Protein AF-Q44078-F1 (afdb_monomer_lite)

Secondary structure (DSSP, 8-state):
--SEEEE--TTS-PPEEEEGGG---SS-----TT------------

Structure (mmCIF, N/CA/C/O backbone):
data_AF-Q44078-F1
#
_entry.id   AF-Q44078-F1
#
loop_
_atom_site.group_PDB
_atom_site.id
_atom_site.type_symbol
_atom_site.label_atom_id
_atom_site.label_alt_id
_atom_site.label_comp_id
_atom_site.label_asym_id
_atom_site.label_entity_id
_atom_site.label_seq_id
_atom_site.pdbx_PDB_ins_code
_atom_site.Cartn_x
_atom_site.Cartn_y
_atom_site.Cartn_z
_atom_site.occupancy
_atom_site.B_iso_or_equiv
_atom_site.auth_seq_id
_atom_site.auth_comp_id
_atom_site.auth_asym_id
_atom_site.auth_atom_id
_atom_site.pdbx_PDB_model_num
ATOM 1 N N . GLU A 1 1 ? -9.281 5.981 -16.191 1.00 63.12 1 GLU A N 1
ATOM 2 C CA . GLU A 1 1 ? -9.476 5.094 -15.022 1.00 63.12 1 GLU A CA 1
ATOM 3 C C . GLU A 1 1 ? -10.263 5.822 -13.946 1.00 63.12 1 GLU A C 1
ATOM 5 O O . GLU A 1 1 ? -10.136 7.035 -13.850 1.00 63.12 1 GLU A O 1
ATOM 10 N N . LYS A 1 2 ? -11.107 5.129 -13.173 1.00 73.69 2 LYS A N 1
ATOM 11 C CA . LYS A 1 2 ? -12.031 5.786 -12.228 1.00 73.69 2 LYS A CA 1
ATOM 12 C C . LYS A 1 2 ? -11.367 6.289 -10.932 1.00 73.69 2 LYS A C 1
ATOM 14 O O . LYS A 1 2 ? -12.059 6.842 -10.088 1.0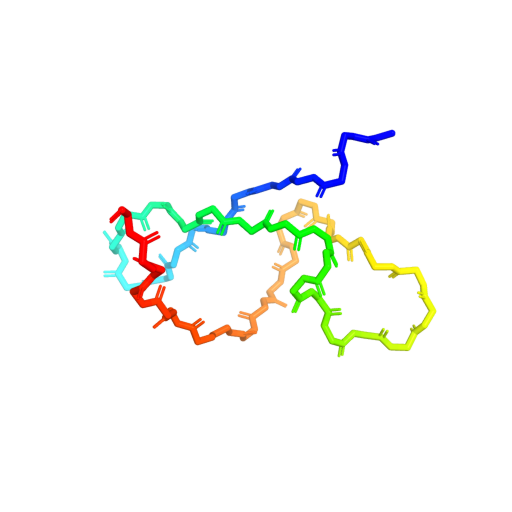0 73.69 2 LYS A O 1
ATOM 19 N N . GLY A 1 3 ? -10.054 6.111 -10.768 1.00 85.88 3 GLY A N 1
ATOM 20 C CA . GLY A 1 3 ? -9.327 6.569 -9.581 1.00 85.88 3 GLY A CA 1
ATOM 21 C C . GLY A 1 3 ? -9.706 5.818 -8.299 1.00 85.88 3 GLY A C 1
ATOM 22 O O . GLY A 1 3 ? -9.532 6.328 -7.201 1.00 85.88 3 GLY A O 1
ATOM 23 N N . PHE A 1 4 ? -10.251 4.614 -8.394 1.00 90.25 4 PHE A N 1
ATOM 24 C CA . PHE A 1 4 ? -10.513 3.788 -7.223 1.00 90.25 4 PHE A CA 1
ATOM 25 C C . PHE A 1 4 ? -10.271 2.323 -7.548 1.00 90.25 4 PHE A C 1
ATOM 27 O O . PHE A 1 4 ? -10.318 1.923 -8.713 1.00 90.25 4 PHE A O 1
ATOM 34 N N . GLY A 1 5 ? -10.049 1.538 -6.503 1.00 91.75 5 GLY A N 1
ATOM 35 C CA . GLY A 1 5 ? -9.844 0.104 -6.581 1.00 91.75 5 GLY A CA 1
ATOM 36 C C . GLY A 1 5 ? -10.148 -0.569 -5.251 1.00 91.75 5 GLY A C 1
ATOM 37 O O . GLY A 1 5 ? -10.702 0.037 -4.329 1.00 91.75 5 GLY A O 1
ATOM 38 N N . PHE A 1 6 ? -9.768 -1.834 -5.171 1.00 92.06 6 PHE A N 1
ATOM 39 C CA . PHE A 1 6 ? -9.896 -2.648 -3.975 1.00 92.06 6 PHE A CA 1
ATOM 40 C C . PHE A 1 6 ? -8.566 -3.340 -3.706 1.00 92.06 6 PHE A C 1
ATOM 42 O O . PHE A 1 6 ? -7.874 -3.750 -4.636 1.00 92.06 6 PHE A O 1
ATOM 49 N N . ILE A 1 7 ? -8.216 -3.442 -2.432 1.00 92.06 7 ILE A N 1
ATOM 50 C CA . ILE A 1 7 ? -7.066 -4.197 -1.950 1.00 92.06 7 ILE A CA 1
ATOM 51 C C . ILE A 1 7 ? -7.627 -5.418 -1.240 1.00 92.06 7 ILE A C 1
ATOM 53 O O . ILE A 1 7 ? -8.426 -5.264 -0.318 1.00 92.06 7 ILE A O 1
ATOM 57 N N . SER A 1 8 ? -7.203 -6.608 -1.650 1.00 93.50 8 SER A N 1
ATOM 58 C CA . SER A 1 8 ? -7.518 -7.850 -0.947 1.00 93.50 8 SER A CA 1
ATOM 59 C C . SER A 1 8 ? -6.421 -8.124 0.085 1.00 93.50 8 SER A C 1
ATOM 61 O O . SER A 1 8 ? -5.282 -8.408 -0.302 1.00 93.50 8 SER A O 1
ATOM 63 N N . PRO A 1 9 ? -6.709 -8.006 1.392 1.00 92.38 9 PRO A N 1
ATOM 64 C CA . PRO A 1 9 ? -5.705 -8.213 2.428 1.00 92.38 9 PRO A CA 1
ATOM 65 C C . PRO A 1 9 ? -5.268 -9.682 2.503 1.00 92.38 9 PRO A C 1
ATOM 67 O O . PRO A 1 9 ? -6.070 -10.602 2.346 1.00 92.38 9 PRO A O 1
ATOM 70 N N . THR A 1 10 ? -3.989 -9.932 2.791 1.00 91.19 10 THR A N 1
ATOM 71 C CA . THR A 1 10 ? -3.444 -11.301 2.866 1.00 91.19 10 THR A CA 1
ATOM 72 C C . THR A 1 10 ? -3.889 -12.079 4.105 1.00 91.19 10 THR A C 1
ATOM 74 O O . THR A 1 10 ? -3.688 -13.288 4.167 1.00 91.19 10 THR A O 1
ATOM 77 N N . ASP A 1 11 ? -4.467 -11.405 5.101 1.00 91.00 11 ASP A N 1
ATOM 78 C CA . ASP A 1 11 ? -5.021 -12.023 6.311 1.00 91.00 11 ASP A CA 1
ATOM 79 C C . ASP A 1 11 ? -6.412 -12.652 6.087 1.00 91.00 11 ASP A C 1
ATOM 81 O O . ASP A 1 11 ? -6.973 -13.254 7.003 1.00 91.00 11 ASP A O 1
ATOM 85 N N . GLY A 1 12 ? -6.966 -12.534 4.872 1.00 89.94 12 GLY A N 1
ATOM 86 C CA . GLY A 1 12 ? -8.289 -13.048 4.518 1.00 89.94 12 GLY A CA 1
ATOM 87 C C . GLY A 1 12 ? -9.449 -12.184 5.021 1.00 89.94 12 GLY A C 1
ATOM 88 O O . GLY A 1 12 ? -10.601 -12.622 4.975 1.00 89.94 12 GLY A O 1
ATOM 89 N N . SER A 1 13 ? -9.172 -10.973 5.514 1.00 90.00 13 SER A N 1
ATOM 90 C CA . SER A 1 13 ? -10.207 -9.991 5.820 1.00 90.00 13 SER A CA 1
ATOM 91 C C . SER A 1 13 ? -10.895 -9.479 4.546 1.00 90.00 13 SER A C 1
ATOM 93 O O . SER A 1 13 ? -10.571 -9.858 3.421 1.00 90.00 13 SER A O 1
ATOM 95 N N . LYS A 1 14 ? -11.938 -8.665 4.724 1.00 91.25 14 LYS A N 1
ATOM 96 C CA . LYS A 1 14 ? -12.755 -8.172 3.608 1.00 91.25 14 LYS A CA 1
ATOM 97 C C . LYS A 1 14 ? -11.941 -7.243 2.711 1.00 91.25 14 LYS A C 1
ATOM 99 O O . LYS A 1 14 ? -11.105 -6.494 3.210 1.00 91.25 14 LYS A O 1
ATOM 104 N N . ASP A 1 15 ? -12.275 -7.229 1.422 1.00 92.81 15 ASP A N 1
ATOM 105 C CA . ASP A 1 15 ? -11.699 -6.278 0.474 1.00 92.81 15 ASP A CA 1
ATOM 106 C C . ASP A 1 1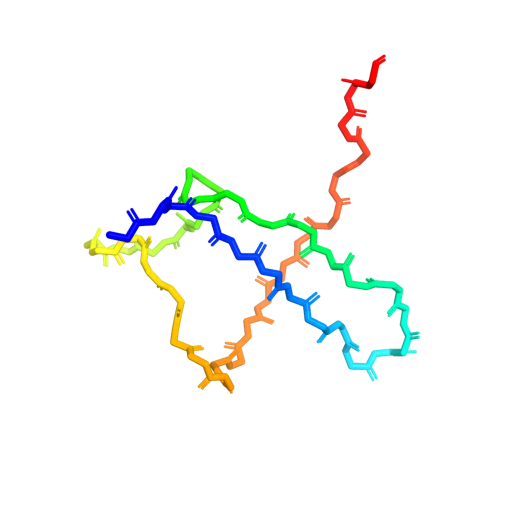5 ? -11.825 -4.841 0.989 1.00 92.81 15 ASP A C 1
ATOM 108 O O . ASP A 1 15 ? -12.896 -4.383 1.411 1.00 92.81 15 ASP A O 1
ATOM 112 N N . VAL A 1 16 ? -10.706 -4.127 0.939 1.00 91.00 16 VAL A N 1
ATOM 113 C CA . VAL A 1 16 ? -10.582 -2.754 1.413 1.00 91.00 16 VAL A CA 1
ATOM 114 C C . VAL A 1 16 ? -10.698 -1.828 0.216 1.00 91.00 16 VAL A C 1
ATOM 116 O O . VAL A 1 16 ? -9.906 -1.894 -0.721 1.00 91.00 16 VAL A O 1
ATOM 119 N N . PHE A 1 17 ? -11.697 -0.949 0.243 1.00 90.94 17 PHE A N 1
ATOM 120 C CA . PHE A 1 17 ? -11.842 0.089 -0.771 1.00 90.94 17 PHE A CA 1
ATOM 121 C C . PHE A 1 17 ? -10.701 1.105 -0.658 1.00 90.94 17 PHE A C 1
ATOM 123 O O . PHE A 1 17 ? -10.446 1.639 0.423 1.00 90.94 17 PHE A O 1
ATOM 130 N N . VAL A 1 18 ? -10.063 1.421 -1.785 1.00 90.50 18 VAL A N 1
ATOM 131 C CA . VAL A 1 18 ? -9.012 2.437 -1.868 1.00 90.50 18 VAL A CA 1
ATOM 132 C C . VAL A 1 18 ? -9.345 3.456 -2.955 1.00 90.50 18 VAL A C 1
ATOM 134 O O . VAL A 1 18 ? -9.642 3.114 -4.099 1.00 90.50 18 VAL A O 1
ATOM 137 N N . HIS A 1 19 ? -9.283 4.736 -2.597 1.00 90.69 19 HIS A N 1
ATOM 138 C CA . HIS A 1 19 ? -9.363 5.843 -3.546 1.00 90.69 19 HIS A CA 1
ATOM 139 C C . HIS A 1 19 ? -7.950 6.312 -3.905 1.00 90.69 19 HIS A C 1
ATOM 141 O O . HIS A 1 19 ? -7.065 6.313 -3.049 1.00 90.69 19 HIS A O 1
ATOM 147 N N . PHE A 1 20 ? -7.732 6.770 -5.139 1.00 88.56 20 PHE A N 1
ATOM 148 C CA . PHE A 1 20 ? -6.416 7.206 -5.618 1.00 88.56 20 PHE A CA 1
ATOM 149 C C . PHE A 1 20 ? -5.803 8.295 -4.730 1.00 88.56 20 PHE A C 1
ATOM 151 O O . PHE A 1 20 ? -4.587 8.394 -4.608 1.00 88.56 20 PHE A O 1
ATOM 158 N N . SER A 1 21 ? -6.639 9.104 -4.067 1.00 88.62 21 SER A N 1
ATOM 159 C CA . SER A 1 21 ? -6.182 10.142 -3.141 1.00 88.62 21 SER A CA 1
ATOM 160 C C . SER A 1 21 ? -5.422 9.588 -1.934 1.00 88.62 21 SER A C 1
ATOM 162 O O . SER A 1 21 ? -4.567 10.297 -1.408 1.00 88.62 21 SER A O 1
ATOM 164 N N . ALA A 1 22 ? -5.715 8.352 -1.512 1.00 89.12 22 ALA A N 1
ATOM 165 C CA . ALA A 1 22 ? -5.075 7.688 -0.378 1.00 89.12 22 ALA A CA 1
ATOM 166 C C . ALA A 1 22 ? -3.694 7.104 -0.724 1.00 89.12 22 ALA A C 1
ATOM 168 O O . ALA A 1 22 ? -2.919 6.799 0.179 1.00 89.12 22 ALA A O 1
ATOM 169 N N . ILE A 1 23 ? -3.360 6.978 -2.013 1.00 88.44 23 ILE A N 1
ATOM 170 C CA . ILE A 1 23 ? -2.076 6.434 -2.461 1.00 88.44 23 ILE A CA 1
ATOM 171 C C . ILE A 1 23 ? -0.967 7.465 -2.197 1.00 88.44 23 ILE A C 1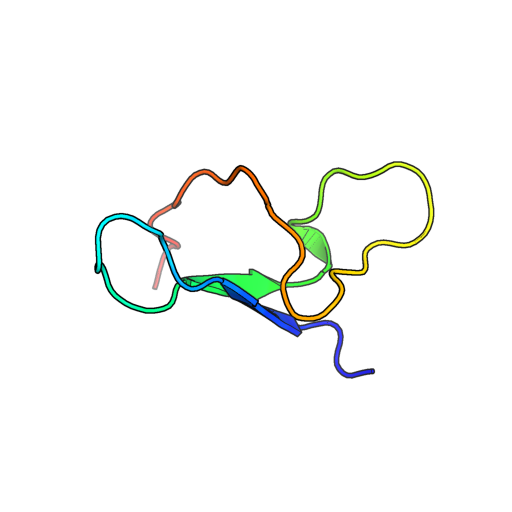
ATOM 173 O O . ILE A 1 23 ? -0.998 8.590 -2.711 1.00 88.44 23 ILE A O 1
ATOM 177 N N . GLN A 1 24 ? 0.022 7.056 -1.398 1.00 85.00 24 GLN A N 1
ATOM 178 C CA . GLN A 1 24 ? 1.192 7.850 -1.007 1.00 85.00 24 GLN A CA 1
ATOM 179 C C . GLN A 1 24 ? 2.425 7.464 -1.839 1.00 85.00 24 GLN A C 1
ATOM 181 O O . GLN A 1 24 ? 3.454 7.066 -1.300 1.00 85.00 24 GLN A O 1
ATOM 186 N N . THR A 1 25 ? 2.322 7.547 -3.167 1.00 81.12 25 THR A N 1
ATOM 187 C CA . THR A 1 25 ? 3.450 7.312 -4.082 1.00 81.12 25 THR A CA 1
ATOM 188 C C . THR A 1 25 ? 3.866 8.611 -4.777 1.00 81.12 25 THR A C 1
ATOM 190 O O . THR A 1 25 ? 3.012 9.448 -5.091 1.00 81.12 25 THR A O 1
ATOM 193 N N . PRO A 1 26 ? 5.171 8.825 -5.025 1.00 81.69 26 PRO A N 1
ATOM 194 C CA . PRO A 1 26 ? 5.612 9.912 -5.884 1.00 81.69 26 PRO A CA 1
ATOM 195 C C . PRO A 1 26 ? 5.192 9.630 -7.335 1.00 81.69 26 PRO A C 1
ATOM 197 O O . PRO A 1 26 ? 5.442 8.550 -7.864 1.00 81.69 26 PRO A O 1
ATOM 200 N N . GLY A 1 27 ? 4.581 10.618 -7.992 1.00 81.25 27 GLY A N 1
ATOM 201 C CA . GLY A 1 27 ? 4.159 10.519 -9.391 1.00 81.25 27 GLY A CA 1
ATOM 202 C C . GLY A 1 27 ? 2.700 10.093 -9.561 1.00 81.25 27 GLY A C 1
ATOM 203 O O . GLY A 1 27 ? 1.800 10.670 -8.948 1.00 81.25 27 GLY A O 1
ATOM 204 N N . PHE A 1 28 ? 2.460 9.132 -10.455 1.00 79.25 28 PHE A N 1
ATOM 205 C CA . PHE A 1 28 ? 1.116 8.654 -10.767 1.00 79.25 28 PHE A CA 1
ATOM 206 C C . PHE A 1 28 ? 0.576 7.789 -9.624 1.00 79.25 28 PHE A C 1
ATOM 208 O O . PHE A 1 28 ? 1.169 6.785 -9.234 1.00 79.25 28 PHE A O 1
ATOM 215 N N . LYS A 1 29 ? -0.569 8.205 -9.079 1.00 82.62 29 LYS A N 1
ATOM 216 C CA . LYS A 1 29 ? -1.274 7.523 -7.989 1.00 82.62 29 LYS A CA 1
ATOM 217 C C . LYS A 1 29 ? -2.119 6.372 -8.535 1.00 82.62 29 LYS A C 1
ATOM 219 O O . LYS A 1 29 ? -3.347 6.449 -8.543 1.00 82.62 29 LYS A O 1
ATOM 224 N N . THR A 1 30 ? -1.453 5.339 -9.033 1.00 85.19 30 THR A N 1
ATOM 225 C CA . THR A 1 30 ? -2.076 4.129 -9.581 1.00 85.19 30 THR A CA 1
ATOM 226 C C . THR A 1 30 ? -1.568 2.895 -8.844 1.00 85.19 30 THR A C 1
ATOM 228 O O . THR A 1 30 ? -0.460 2.896 -8.308 1.00 85.19 30 THR A O 1
ATOM 231 N N . LEU A 1 31 ? -2.409 1.863 -8.786 1.00 86.12 31 LEU A N 1
ATOM 232 C CA . LEU A 1 31 ? -2.048 0.528 -8.317 1.00 86.12 31 LEU A CA 1
ATOM 233 C C . LEU A 1 31 ? -2.319 -0.447 -9.456 1.00 86.12 31 LEU A C 1
ATOM 235 O O . LEU A 1 31 ? -3.424 -0.440 -10.002 1.00 86.12 31 LEU A O 1
ATOM 239 N N . ASP A 1 32 ? -1.330 -1.265 -9.792 1.00 87.75 32 ASP A N 1
ATOM 240 C CA . ASP A 1 32 ? -1.481 -2.317 -10.794 1.00 87.75 32 ASP A CA 1
ATOM 241 C C . ASP A 1 32 ? -2.128 -3.569 -10.179 1.00 87.75 32 ASP A C 1
ATOM 243 O O . ASP A 1 32 ? -1.994 -3.850 -8.983 1.00 87.75 32 ASP A O 1
ATOM 247 N N . GLU A 1 33 ? -2.834 -4.356 -10.994 1.00 88.88 33 GLU A N 1
ATOM 248 C CA . GLU A 1 33 ? -3.409 -5.627 -10.544 1.00 88.88 33 GLU A CA 1
ATOM 249 C C . GLU A 1 33 ? -2.303 -6.568 -10.034 1.00 88.88 33 GLU A C 1
ATOM 251 O O . GLU A 1 33 ? -1.299 -6.804 -10.705 1.00 88.88 33 GLU A O 1
ATOM 256 N N . GLY A 1 34 ? -2.473 -7.095 -8.817 1.00 90.50 34 GLY A N 1
ATOM 257 C CA . GLY A 1 34 ? -1.479 -7.952 -8.164 1.00 90.50 34 GLY A CA 1
ATOM 258 C C . GLY A 1 34 ? -0.304 -7.206 -7.518 1.00 90.50 34 GLY A C 1
ATOM 259 O O . GLY A 1 34 ? 0.560 -7.849 -6.912 1.00 90.50 34 GLY A O 1
ATOM 260 N N . GLN A 1 35 ? -0.264 -5.870 -7.586 1.00 90.88 35 GLN A N 1
ATOM 261 C CA . GLN A 1 35 ? 0.738 -5.078 -6.880 1.00 90.88 35 GLN A CA 1
ATOM 262 C C . GLN A 1 35 ? 0.601 -5.271 -5.364 1.00 90.88 35 GLN A C 1
ATOM 264 O O . GLN A 1 35 ? -0.460 -5.063 -4.775 1.00 90.88 35 GLN A O 1
ATOM 269 N N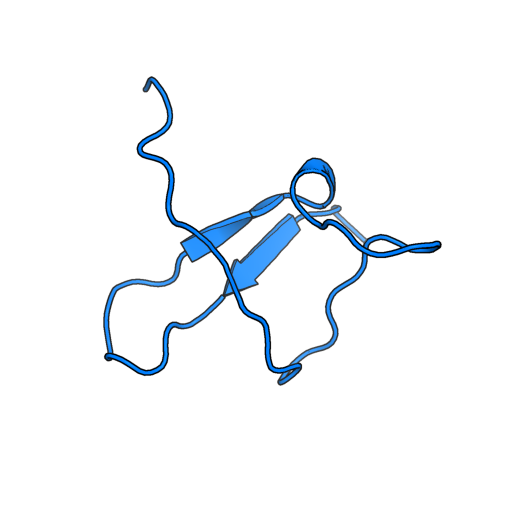 . ARG A 1 36 ? 1.707 -5.642 -4.710 1.00 89.88 36 ARG A N 1
ATOM 270 C CA . ARG A 1 36 ? 1.770 -5.694 -3.246 1.00 89.88 36 ARG A CA 1
ATOM 271 C C . ARG A 1 36 ? 1.832 -4.281 -2.688 1.00 89.88 36 ARG A C 1
ATOM 273 O O . ARG A 1 36 ? 2.661 -3.480 -3.115 1.00 89.88 36 ARG A O 1
ATOM 280 N N . VAL A 1 37 ? 0.971 -4.009 -1.718 1.00 90.44 37 VAL A N 1
ATOM 281 C CA . VAL A 1 37 ? 0.860 -2.711 -1.059 1.00 90.44 37 VAL A CA 1
ATOM 282 C C . VAL A 1 37 ? 0.812 -2.894 0.447 1.00 90.44 37 VAL A C 1
ATOM 284 O O . VAL A 1 37 ? 0.290 -3.889 0.948 1.00 90.44 37 VAL A O 1
ATOM 287 N N . GLU A 1 38 ? 1.331 -1.904 1.157 1.00 90.69 38 GLU A N 1
ATOM 288 C CA . GLU A 1 38 ? 1.093 -1.726 2.583 1.00 90.69 38 GLU A CA 1
ATOM 289 C C . GLU A 1 38 ? 0.061 -0.615 2.754 1.00 90.69 38 GLU A C 1
ATOM 291 O O . GLU A 1 38 ? 0.092 0.396 2.048 1.00 90.69 38 GLU A O 1
ATOM 296 N N . PHE A 1 39 ? -0.887 -0.815 3.661 1.00 90.31 39 PHE A N 1
ATOM 297 C CA . PHE A 1 39 ? -1.973 0.124 3.899 1.00 90.31 39 PHE A CA 1
ATOM 298 C C . PHE A 1 39 ? -2.380 0.089 5.367 1.00 90.31 39 PHE A C 1
ATOM 300 O O . PHE A 1 39 ? -2.218 -0.914 6.062 1.00 90.31 39 PHE A O 1
ATOM 307 N N . THR A 1 40 ? -2.953 1.193 5.829 1.00 89.19 40 THR A N 1
ATOM 308 C CA . THR A 1 40 ? -3.621 1.284 7.126 1.00 89.19 40 THR A CA 1
ATOM 309 C C . THR A 1 40 ? -5.111 1.455 6.887 1.00 89.19 40 THR A C 1
ATOM 311 O O . THR A 1 40 ? -5.522 2.297 6.089 1.00 89.19 40 THR A O 1
ATOM 314 N N . ILE A 1 41 ? -5.934 0.657 7.566 1.00 86.94 41 ILE A N 1
ATOM 315 C CA . ILE A 1 41 ? -7.389 0.784 7.481 1.00 86.94 41 ILE A CA 1
ATOM 316 C C . ILE A 1 41 ? -7.829 1.862 8.468 1.00 86.94 41 ILE A C 1
ATOM 318 O O . ILE A 1 41 ? -7.740 1.671 9.680 1.00 86.94 41 I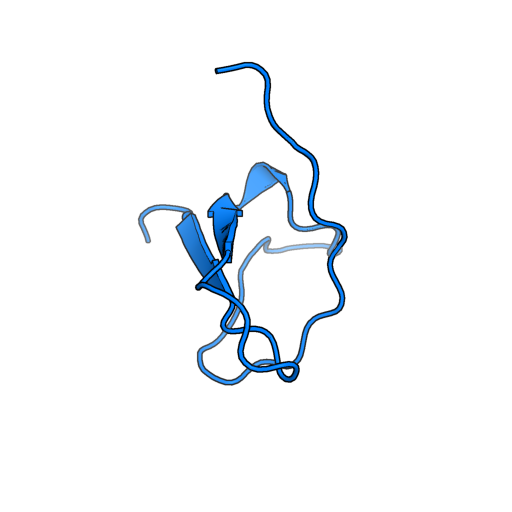LE A O 1
ATOM 322 N N . GLU A 1 42 ? -8.341 2.975 7.955 1.00 83.38 42 GLU A N 1
ATOM 323 C CA . GLU A 1 42 ? -9.041 3.965 8.769 1.00 83.38 42 GLU A CA 1
ATOM 324 C C . GLU A 1 42 ? -10.545 3.678 8.742 1.00 83.38 42 GLU A C 1
ATOM 326 O O . GLU A 1 42 ? -11.140 3.469 7.682 1.00 83.38 42 GLU A O 1
ATOM 331 N N . GLN A 1 43 ? -11.188 3.668 9.913 1.00 80.25 43 GLN A N 1
ATOM 332 C CA . GLN A 1 43 ? -12.647 3.675 9.979 1.00 80.25 43 GLN A CA 1
ATOM 333 C C . GLN A 1 43 ? -13.123 5.074 9.580 1.00 80.25 43 GLN A C 1
ATOM 335 O O . GLN A 1 43 ? -13.149 5.985 10.406 1.00 80.25 43 GLN A O 1
ATOM 340 N N . GLY A 1 44 ? -13.443 5.259 8.297 1.00 68.56 44 GLY A N 1
ATOM 341 C CA . GLY A 1 44 ? -14.018 6.512 7.815 1.00 68.56 44 GLY A CA 1
ATOM 342 C C . GLY A 1 44 ? -15.280 6.871 8.603 1.00 68.56 44 GLY A C 1
ATOM 343 O O . GLY A 1 44 ? -16.050 5.986 8.984 1.00 68.56 44 GLY A O 1
ATOM 344 N N . GLN A 1 45 ? -15.500 8.166 8.842 1.00 60.50 45 GLN A N 1
ATOM 345 C CA . GLN A 1 45 ? -16.788 8.648 9.341 1.00 60.50 45 GLN A CA 1
ATOM 346 C C . GLN A 1 45 ? -17.843 8.315 8.279 1.00 60.50 45 GLN A C 1
ATOM 348 O O . GLN A 1 45 ? -17.837 8.901 7.197 1.00 60.50 45 GLN A O 1
ATOM 353 N N . LYS A 1 46 ? -18.677 7.312 8.553 1.00 52.88 46 LYS A N 1
ATOM 354 C CA . LYS A 1 46 ? -19.925 7.100 7.819 1.00 52.88 46 LYS A CA 1
ATOM 355 C C . LYS A 1 46 ? -20.978 8.086 8.293 1.00 52.88 46 LYS A C 1
ATOM 357 O O . LYS A 1 46 ? -21.018 8.334 9.517 1.00 52.88 46 LYS A O 1
#

InterPro domains:
  IPR002059 Cold-shock protein Csp, DNA-binding [PF00313] (1-46)
  IPR002059 Cold-shock protein Csp, DNA-binding [PR00050] (14-23)
  IPR002059 Cold-shock protein Csp, DNA-binding [PR00050] (29-46)
  IPR002059 Cold-shock protein Csp, DNA-binding [PS51857] (1-46)
  IPR002059 Cold-shock protein Csp, DNA-binding [cd04458] (1-46)
  IPR011129 Cold-shock domain [SM00357] (1-46)
  IPR012156 Cold shock, CspA [PIRSF002599] (1-46)
  IPR012340 Nucleic acid-binding, OB-fold [G3DSA:2.40.50.140] (1-46)
  IPR012340 Nucleic acid-binding, OB-fold [SSF50249]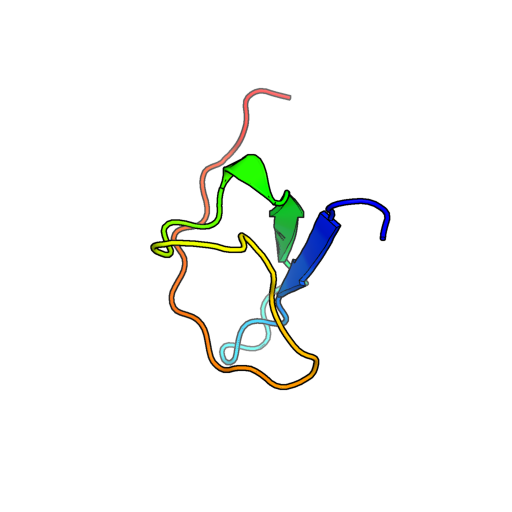 (2-46)
  IPR019844 Cold-shock domain, conserved site [PS00352] (4-23)

Radius of gyration: 10.95 Å; chains: 1; bounding box: 26×24×25 Å

Foldseek 3Di:
DQQKDWDQDPVRDDIDIDGLVQQPDPDRSDDDVPDDDDDDDDPDDD

pLDDT: mean 85.7, std 8.76, range [52.88, 93.5]

Sequence (46 aa):
EKGFGFISPTDGSKDVFVHFSAIQTPGFKTLDEGQRVEFTIEQGQK

Organism: Aeromonas hydrophila (NCBI:txid644)